Protein AF-A0A137QP49-F1 (afdb_monomer_lite)

Foldseek 3Di:
DDPDPVVVVVVVVVVVVVVCVVVLVVLLLVLVCLQQPLVSVLVVVVVVVVVVLVVVLVVCCVPVPPDPDDSVVVSVVSVVVCVVVNVVVVVVSVVRSVVLVVVLVVDVVSVVSNVVSVVSSVVSVVCVVVVD

Sequence (132 aa):
VFTQPSEWILQVFYSTVKLVHAHIYWAHIIAWSIFFGPIVVLVPFILVHEVFIIIAHNLTYTLHGLLPYPLPDQYEALRLLLLDTRESLFSFVDRTSNVFNKWTAEHMPLMVLRLAGGALGTILLYAIWIGW

Radius of gyration: 22.61 Å; chains: 1; bounding box: 58×30×58 Å

pLDDT: mean 87.82, std 8.83, range [54.56, 96.81]

Structure (mmCIF, N/CA/C/O backbone):
data_AF-A0A137QP49-F1
#
_entry.id   AF-A0A137QP49-F1
#
loop_
_atom_site.group_PDB
_atom_site.id
_atom_site.type_symbol
_atom_site.label_atom_id
_atom_site.label_alt_id
_atom_site.label_comp_id
_atom_site.label_asym_id
_atom_site.label_entity_id
_atom_site.label_seq_id
_atom_site.pdbx_PDB_ins_code
_atom_site.Cartn_x
_atom_site.Cartn_y
_atom_site.Cartn_z
_atom_site.occupancy
_atom_site.B_iso_or_equiv
_atom_site.auth_seq_id
_atom_site.auth_comp_id
_atom_site.auth_asym_id
_atom_site.auth_atom_id
_atom_site.pdbx_PDB_model_num
ATOM 1 N N . VAL A 1 1 ? 33.077 13.985 -13.583 1.00 55.41 1 VAL A N 1
ATOM 2 C CA . VAL A 1 1 ? 32.712 14.198 -15.002 1.00 55.41 1 VAL A CA 1
ATOM 3 C C . VAL A 1 1 ? 32.914 12.864 -15.687 1.00 55.41 1 VAL A C 1
ATOM 5 O O . VAL A 1 1 ? 34.035 12.378 -15.657 1.00 55.41 1 VAL A O 1
ATOM 8 N N . PHE A 1 2 ? 31.840 12.216 -16.141 1.00 54.56 2 PHE A N 1
ATOM 9 C CA . PHE A 1 2 ? 31.936 10.902 -16.783 1.00 54.56 2 PHE A CA 1
ATOM 10 C C . PHE A 1 2 ? 32.622 11.031 -18.136 1.00 54.56 2 PHE A C 1
ATOM 12 O O . PHE A 1 2 ? 32.321 11.954 -18.893 1.00 54.56 2 PHE A O 1
ATOM 19 N N . THR A 1 3 ? 33.547 10.121 -18.419 1.00 66.38 3 THR A N 1
ATOM 20 C CA . THR A 1 3 ? 34.309 10.092 -19.670 1.00 66.38 3 THR A CA 1
ATOM 21 C C . THR A 1 3 ? 33.548 9.383 -20.784 1.00 66.38 3 THR A C 1
ATOM 23 O O . THR A 1 3 ? 33.785 9.671 -21.955 1.00 66.38 3 THR A O 1
ATOM 26 N N . GLN A 1 4 ? 32.584 8.520 -20.438 1.00 73.25 4 GLN A N 1
ATOM 27 C CA . GLN A 1 4 ? 31.674 7.892 -21.394 1.00 73.25 4 GLN A CA 1
ATOM 28 C C . GLN A 1 4 ? 30.206 7.988 -20.941 1.00 73.25 4 GLN A C 1
ATOM 30 O O . GLN A 1 4 ? 29.897 7.766 -19.768 1.00 73.25 4 GLN A O 1
ATOM 35 N N . PRO A 1 5 ? 29.258 8.247 -21.862 1.00 66.00 5 PRO A N 1
ATOM 36 C CA . PRO A 1 5 ? 27.831 8.308 -21.550 1.00 66.00 5 PRO A CA 1
ATOM 37 C C . PRO A 1 5 ? 27.215 6.945 -21.179 1.00 66.00 5 PRO A C 1
ATOM 39 O O . PRO A 1 5 ? 26.032 6.879 -20.888 1.00 66.00 5 PRO A O 1
ATOM 42 N N . SER A 1 6 ? 27.964 5.845 -21.178 1.00 77.81 6 SER A N 1
ATOM 43 C CA . SER A 1 6 ? 27.512 4.540 -20.671 1.00 77.81 6 SER A CA 1
ATOM 44 C C . SER A 1 6 ? 27.820 4.343 -19.180 1.00 77.81 6 SER A C 1
ATOM 46 O O . SER A 1 6 ? 27.092 3.629 -18.489 1.00 77.81 6 SER A O 1
ATOM 48 N N . GLU A 1 7 ? 28.860 5.003 -18.657 1.00 83.38 7 GLU A N 1
ATOM 49 C CA . GLU A 1 7 ? 29.325 4.849 -17.270 1.00 83.38 7 GLU A CA 1
ATOM 50 C C . GLU A 1 7 ? 28.296 5.362 -16.260 1.00 83.38 7 GLU A C 1
ATOM 52 O O . GLU A 1 7 ? 28.096 4.751 -15.209 1.00 83.38 7 GLU A O 1
ATOM 57 N N . TRP A 1 8 ? 27.585 6.444 -16.593 1.00 85.88 8 TRP A N 1
ATOM 58 C CA . TRP A 1 8 ? 26.558 6.985 -15.702 1.00 85.88 8 TRP A CA 1
ATOM 59 C C . TRP A 1 8 ? 25.369 6.028 -15.552 1.00 85.88 8 TRP A C 1
ATOM 61 O O . TRP A 1 8 ? 24.832 5.917 -14.454 1.00 85.88 8 TRP A O 1
ATOM 71 N N . ILE A 1 9 ? 24.984 5.297 -16.609 1.00 87.12 9 ILE A N 1
ATOM 72 C CA . ILE A 1 9 ? 23.866 4.336 -16.569 1.00 87.12 9 ILE A CA 1
ATOM 73 C C . ILE A 1 9 ? 24.206 3.191 -15.617 1.00 87.12 9 ILE A C 1
ATOM 75 O O . ILE A 1 9 ? 23.401 2.834 -14.758 1.00 87.12 9 ILE A O 1
ATOM 79 N N . LEU A 1 10 ? 25.418 2.646 -15.741 1.00 87.62 10 LEU A N 1
ATOM 80 C CA . LEU A 1 10 ? 25.903 1.580 -14.866 1.00 87.62 10 LEU A CA 1
ATOM 81 C C . LEU A 1 10 ? 26.007 2.049 -13.414 1.00 87.62 10 LEU A C 1
ATOM 83 O O . LEU A 1 10 ? 25.604 1.323 -12.505 1.00 87.62 10 LEU A O 1
ATOM 87 N N . GLN A 1 11 ? 26.495 3.271 -13.188 1.00 89.81 11 GLN A N 1
ATOM 88 C CA . GLN A 1 11 ? 26.573 3.829 -11.844 1.00 89.81 11 GLN A CA 1
ATOM 89 C C . GLN A 1 11 ? 25.186 4.040 -11.232 1.00 89.81 11 GLN A C 1
ATOM 91 O O . GLN A 1 11 ? 24.975 3.661 -10.082 1.00 89.81 11 GLN A O 1
ATOM 96 N N . VAL A 1 12 ? 24.232 4.592 -11.989 1.00 88.69 12 VAL A N 1
ATOM 97 C CA . VAL A 1 12 ? 22.844 4.748 -11.532 1.00 88.69 12 VAL A CA 1
ATOM 98 C C . VAL A 1 12 ? 22.251 3.388 -11.191 1.00 88.69 12 VAL A C 1
ATOM 100 O O . VAL A 1 12 ? 21.733 3.225 -10.091 1.00 88.69 12 VAL A O 1
ATOM 103 N N . PHE A 1 13 ? 22.397 2.394 -12.069 1.00 89.38 13 PHE A N 1
ATOM 104 C CA . PHE A 1 13 ? 21.909 1.040 -11.818 1.00 89.38 13 PHE A CA 1
ATOM 105 C C . PHE A 1 13 ? 22.486 0.452 -10.523 1.00 89.38 13 PHE A C 1
ATOM 107 O O . PHE A 1 13 ? 21.733 -0.011 -9.667 1.00 89.38 13 PHE A O 1
ATOM 114 N N . TYR A 1 14 ? 23.805 0.531 -10.333 1.00 91.38 14 TYR A N 1
ATOM 115 C CA . TYR A 1 14 ? 24.462 0.016 -9.131 1.00 91.38 14 TYR A CA 1
ATOM 116 C C . TYR A 1 14 ? 23.998 0.740 -7.860 1.00 91.38 14 TYR A C 1
ATOM 118 O O . TYR A 1 14 ? 23.693 0.105 -6.848 1.00 91.38 14 TYR A O 1
ATOM 126 N N . SER A 1 15 ? 23.891 2.069 -7.912 1.00 90.62 15 SER A N 1
ATOM 127 C CA . SER A 1 15 ? 23.366 2.876 -6.809 1.00 90.62 15 SER A CA 1
ATOM 128 C C . SER A 1 15 ? 21.915 2.527 -6.481 1.00 90.62 15 SER A C 1
ATOM 130 O O . SER A 1 15 ? 21.576 2.409 -5.305 1.00 90.62 15 SER A O 1
ATOM 132 N N . THR A 1 16 ? 21.070 2.313 -7.492 1.00 88.62 16 THR A N 1
ATOM 133 C CA . THR A 1 16 ? 19.675 1.903 -7.308 1.00 88.62 16 THR A CA 1
ATOM 134 C C . THR A 1 16 ? 19.586 0.522 -6.673 1.00 88.62 16 THR A C 1
ATOM 136 O O . THR A 1 16 ? 18.865 0.370 -5.692 1.00 88.62 16 THR A O 1
ATOM 139 N N . VAL A 1 17 ? 20.342 -0.467 -7.158 1.00 89.75 17 VAL A N 1
ATOM 140 C CA . VAL A 1 17 ? 20.354 -1.816 -6.566 1.00 89.75 17 VAL A CA 1
ATOM 141 C C . VAL A 1 17 ? 20.805 -1.763 -5.109 1.00 89.75 17 VAL A C 1
ATOM 143 O O . VAL A 1 17 ? 20.156 -2.353 -4.252 1.00 89.75 17 VAL A O 1
ATOM 146 N N . LYS A 1 18 ? 21.859 -1.001 -4.797 1.00 91.94 18 LYS A N 1
ATOM 147 C CA . LYS A 1 18 ? 22.336 -0.832 -3.419 1.00 91.94 18 LYS A CA 1
ATOM 148 C C . LYS A 1 18 ? 21.286 -0.180 -2.513 1.00 91.94 18 LYS A C 1
ATOM 150 O O . LYS A 1 18 ? 21.142 -0.582 -1.362 1.00 91.94 18 LYS A O 1
ATOM 155 N N . LEU A 1 19 ? 20.553 0.811 -3.021 1.00 91.62 19 LEU A N 1
ATOM 156 C CA . LEU A 1 19 ? 19.472 1.465 -2.281 1.00 91.62 19 LEU A CA 1
ATOM 157 C C . LEU A 1 19 ? 18.300 0.507 -2.033 1.00 91.62 19 LEU A C 1
ATOM 159 O O . LEU A 1 19 ? 17.791 0.439 -0.918 1.00 91.62 19 LEU A O 1
ATOM 163 N N . VAL A 1 20 ? 17.895 -0.243 -3.062 1.00 92.31 20 VAL A N 1
ATOM 164 C CA . VAL A 1 20 ? 16.838 -1.259 -2.962 1.00 92.31 20 VAL A CA 1
ATOM 165 C C . VAL A 1 20 ? 17.234 -2.336 -1.962 1.00 92.31 20 VAL A C 1
ATOM 167 O O . VAL A 1 20 ? 16.416 -2.707 -1.134 1.00 92.31 20 VAL A O 1
ATOM 170 N N . HIS A 1 21 ? 18.486 -2.786 -1.985 1.00 90.81 21 HIS A N 1
ATOM 171 C CA . HIS A 1 21 ? 19.007 -3.771 -1.040 1.00 90.81 21 HIS A CA 1
ATOM 172 C C . HIS A 1 21 ? 18.958 -3.261 0.407 1.00 90.81 21 HIS A C 1
ATOM 174 O O . HIS A 1 21 ? 18.393 -3.913 1.279 1.00 90.81 21 HIS A O 1
ATOM 180 N N . ALA A 1 22 ? 19.432 -2.035 0.651 1.00 93.69 22 ALA A N 1
ATOM 181 C CA . ALA A 1 22 ? 19.385 -1.418 1.979 1.00 93.69 22 ALA A CA 1
ATOM 182 C C . ALA A 1 22 ? 17.952 -1.205 2.510 1.00 93.69 22 ALA A C 1
ATOM 184 O O . ALA A 1 22 ? 17.733 -1.139 3.722 1.00 93.69 22 ALA A O 1
ATOM 185 N N . HIS A 1 23 ? 16.972 -1.070 1.614 1.00 93.38 23 HIS A N 1
ATOM 186 C CA . HIS A 1 23 ? 15.594 -0.701 1.933 1.00 93.38 23 HIS A CA 1
ATOM 187 C C . HIS A 1 23 ? 14.574 -1.604 1.229 1.00 93.38 23 HIS A C 1
ATOM 189 O O . HIS A 1 23 ? 13.569 -1.127 0.694 1.00 93.38 23 HIS A O 1
ATOM 195 N N . ILE A 1 24 ? 14.813 -2.919 1.261 1.00 93.38 24 ILE A N 1
ATOM 196 C CA . ILE A 1 24 ? 14.061 -3.898 0.464 1.00 93.38 24 ILE A CA 1
ATOM 197 C C . ILE A 1 24 ? 12.553 -3.865 0.738 1.00 93.38 24 ILE A C 1
ATOM 199 O O . ILE A 1 24 ? 11.751 -3.892 -0.194 1.00 93.38 24 ILE A O 1
ATOM 203 N N . TYR A 1 25 ? 12.158 -3.689 2.001 1.00 93.19 25 TYR A N 1
ATOM 204 C CA . TYR A 1 25 ? 10.753 -3.590 2.403 1.00 93.19 25 TYR A CA 1
ATOM 205 C C . TYR A 1 25 ? 10.068 -2.339 1.845 1.00 93.19 25 TYR A C 1
ATOM 207 O O . TYR A 1 25 ? 8.938 -2.416 1.369 1.00 93.19 25 TYR A O 1
ATOM 215 N N . TRP A 1 26 ? 10.754 -1.192 1.844 1.00 93.81 26 TRP A N 1
ATOM 216 C CA . TRP A 1 26 ? 10.216 0.046 1.277 1.00 93.81 26 TRP A CA 1
ATOM 217 C C . TRP A 1 26 ? 10.046 -0.072 -0.233 1.00 93.81 26 TRP A C 1
ATOM 219 O O . TRP A 1 26 ? 8.985 0.257 -0.761 1.00 93.81 26 TRP A O 1
ATOM 229 N N . ALA A 1 27 ? 11.061 -0.602 -0.920 1.00 93.88 27 ALA A N 1
ATOM 230 C CA . ALA A 1 27 ? 10.995 -0.855 -2.355 1.00 93.88 27 ALA A CA 1
ATOM 231 C C . ALA A 1 27 ? 9.846 -1.816 -2.704 1.00 93.88 27 ALA A C 1
ATOM 233 O O . ALA A 1 27 ? 9.107 -1.579 -3.659 1.00 93.88 27 ALA A O 1
ATOM 234 N N . HIS A 1 28 ? 9.651 -2.857 -1.892 1.00 93.56 28 HIS A N 1
ATOM 235 C CA . HIS A 1 28 ? 8.571 -3.824 -2.048 1.00 93.56 28 HIS A CA 1
ATOM 236 C C . HIS A 1 28 ? 7.184 -3.185 -1.875 1.00 93.56 28 HIS A C 1
ATOM 238 O O . HIS A 1 28 ? 6.314 -3.367 -2.728 1.00 93.56 28 HIS A O 1
ATOM 244 N N . ILE A 1 29 ? 6.988 -2.382 -0.823 1.00 93.00 29 ILE A N 1
ATOM 245 C CA . ILE A 1 29 ? 5.732 -1.656 -0.577 1.00 93.00 29 ILE A CA 1
ATOM 246 C C . ILE A 1 29 ? 5.426 -0.697 -1.731 1.00 93.00 29 ILE A C 1
ATOM 248 O O . ILE A 1 29 ? 4.295 -0.660 -2.214 1.00 93.00 29 ILE A O 1
ATOM 252 N N . ILE A 1 30 ? 6.420 0.058 -2.207 1.00 93.69 30 ILE A N 1
ATOM 253 C CA . ILE A 1 30 ? 6.252 0.988 -3.332 1.00 93.69 30 ILE A CA 1
ATOM 254 C C . ILE A 1 30 ? 5.860 0.229 -4.605 1.00 93.69 30 ILE A C 1
ATOM 256 O O . ILE A 1 30 ? 4.903 0.619 -5.273 1.00 93.69 30 ILE A O 1
ATOM 260 N N . ALA A 1 31 ? 6.546 -0.872 -4.924 1.00 94.56 31 ALA A N 1
ATOM 261 C CA . ALA A 1 31 ? 6.261 -1.678 -6.109 1.00 94.56 31 ALA A CA 1
ATOM 262 C C . ALA A 1 31 ? 4.819 -2.220 -6.107 1.00 94.56 31 ALA A C 1
ATOM 264 O O . ALA A 1 31 ? 4.092 -2.080 -7.094 1.00 94.56 31 ALA A O 1
ATOM 265 N N . TRP A 1 32 ? 4.364 -2.749 -4.969 1.00 94.31 32 TRP A N 1
ATOM 266 C CA . TRP A 1 32 ? 2.980 -3.196 -4.812 1.00 94.31 32 TRP A CA 1
ATOM 267 C C . TRP A 1 32 ? 1.969 -2.055 -4.794 1.00 94.31 32 TRP A C 1
ATOM 269 O O . TRP A 1 32 ? 0.867 -2.227 -5.307 1.00 94.31 32 TRP A O 1
ATOM 279 N N . SER A 1 33 ? 2.338 -0.882 -4.279 1.00 93.25 33 SER A N 1
ATOM 280 C CA . SER A 1 33 ? 1.477 0.307 -4.317 1.00 93.25 33 SER A CA 1
ATOM 281 C C . SER A 1 33 ? 1.268 0.804 -5.747 1.00 93.25 33 SER A C 1
ATOM 283 O O . SER A 1 33 ? 0.173 1.236 -6.087 1.00 93.25 33 SER A O 1
ATOM 285 N N . ILE A 1 34 ? 2.281 0.687 -6.612 1.00 93.81 34 ILE A N 1
ATOM 286 C CA . ILE A 1 34 ? 2.158 0.977 -8.048 1.00 93.81 34 ILE A CA 1
ATOM 287 C C . ILE A 1 34 ? 1.255 -0.056 -8.738 1.00 93.81 34 ILE A C 1
ATOM 289 O O . ILE A 1 34 ? 0.465 0.306 -9.606 1.00 93.81 34 ILE A O 1
ATOM 293 N N . PHE A 1 35 ? 1.345 -1.335 -8.362 1.00 94.69 35 PHE A N 1
ATOM 294 C CA . PHE A 1 35 ? 0.548 -2.398 -8.980 1.00 94.69 35 PHE A CA 1
ATOM 295 C C . PHE A 1 35 ? -0.926 -2.393 -8.546 1.00 94.69 35 PHE A C 1
ATOM 297 O O . PHE A 1 35 ? -1.831 -2.398 -9.386 1.00 94.69 35 PHE A O 1
ATOM 304 N N . PHE A 1 36 ? -1.180 -2.405 -7.238 1.00 91.31 36 PHE A N 1
ATOM 305 C CA . PHE A 1 36 ? -2.529 -2.443 -6.679 1.00 91.31 36 PHE A CA 1
ATOM 306 C C . PHE A 1 36 ? -3.190 -1.063 -6.674 1.00 91.31 36 PHE A C 1
ATOM 308 O O . PHE A 1 36 ? -4.409 -0.971 -6.805 1.00 91.31 36 PHE A O 1
ATOM 315 N N . GLY A 1 37 ? -2.405 0.010 -6.583 1.00 91.62 37 GLY A N 1
ATOM 316 C CA . GLY A 1 37 ? -2.927 1.363 -6.467 1.00 91.62 37 GLY A CA 1
ATOM 317 C C . GLY A 1 37 ? -3.495 1.638 -5.066 1.00 91.62 37 GLY A C 1
ATOM 318 O O . GLY A 1 37 ? -3.050 1.042 -4.083 1.00 91.62 37 GLY A O 1
ATOM 319 N N . PRO A 1 38 ? -4.500 2.524 -4.951 1.00 89.38 38 PRO A N 1
ATOM 320 C CA . PRO A 1 38 ? -5.054 2.967 -3.666 1.00 89.38 38 PRO A CA 1
ATOM 321 C C . PRO A 1 38 ? -5.626 1.844 -2.792 1.00 89.38 38 PRO A C 1
ATOM 323 O O . PRO A 1 38 ? -5.649 1.966 -1.568 1.00 89.38 38 PRO A O 1
ATOM 326 N N . ILE A 1 39 ? -6.056 0.733 -3.400 1.00 90.00 39 ILE A N 1
ATOM 327 C CA . ILE A 1 39 ? -6.660 -0.396 -2.683 1.00 90.00 39 ILE A CA 1
ATOM 328 C C . ILE A 1 39 ? -5.697 -1.058 -1.687 1.00 90.00 39 ILE A C 1
ATOM 330 O O . ILE A 1 39 ? -6.148 -1.644 -0.706 1.00 90.00 39 ILE A O 1
ATOM 334 N N . VAL A 1 40 ? -4.378 -0.914 -1.881 1.00 88.94 40 VAL A N 1
ATOM 335 C CA . VAL A 1 40 ? -3.364 -1.468 -0.968 1.00 88.94 40 VAL A CA 1
ATOM 336 C C . VAL A 1 40 ? -3.4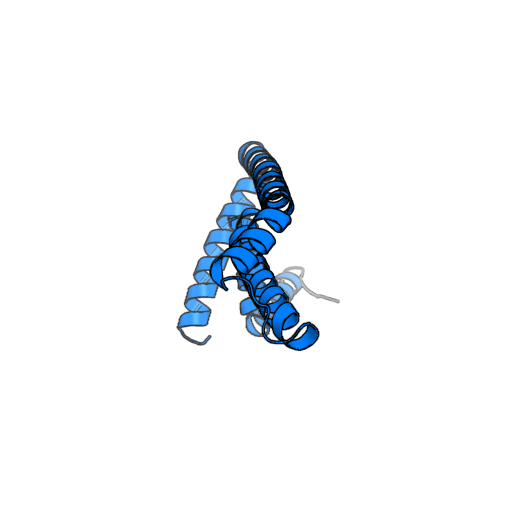84 -0.898 0.452 1.00 88.94 40 VAL A C 1
ATOM 338 O O . VAL A 1 40 ? -3.117 -1.560 1.417 1.00 88.94 40 VAL A O 1
ATOM 341 N N . VAL A 1 41 ? -4.036 0.313 0.594 1.00 88.06 41 VAL A N 1
ATOM 342 C CA . VAL A 1 41 ? -4.202 0.999 1.885 1.00 88.06 41 VAL A CA 1
ATOM 343 C C . VAL A 1 41 ? -5.427 0.487 2.647 1.00 88.06 41 VAL A C 1
ATOM 345 O O . VAL A 1 41 ? -5.508 0.643 3.861 1.00 88.06 41 VAL A O 1
ATOM 348 N N . LEU A 1 42 ? -6.368 -0.172 1.969 1.00 87.81 42 LEU A N 1
ATOM 349 C CA . LEU A 1 42 ? -7.643 -0.563 2.562 1.00 87.81 42 LEU A CA 1
ATOM 350 C C . LEU A 1 42 ? -7.463 -1.538 3.731 1.00 87.81 42 LEU A C 1
ATOM 352 O O . LEU A 1 42 ? -7.984 -1.315 4.819 1.00 87.81 42 LEU A O 1
ATOM 356 N N . VAL A 1 43 ? -6.682 -2.597 3.518 1.00 86.69 43 VAL A N 1
ATOM 357 C CA . VAL A 1 43 ? -6.423 -3.632 4.527 1.00 86.69 43 VAL A CA 1
ATOM 358 C C . VAL A 1 43 ? -5.742 -3.070 5.782 1.00 86.69 43 VAL A C 1
ATOM 360 O O . VAL A 1 43 ? -6.294 -3.254 6.869 1.00 86.69 43 VAL A O 1
ATOM 363 N N . PRO A 1 44 ? -4.591 -2.368 5.694 1.00 87.69 44 PRO A N 1
ATOM 364 C CA . PRO A 1 44 ? -3.962 -1.810 6.888 1.00 87.69 44 PRO A CA 1
ATOM 365 C C . PRO A 1 44 ? -4.860 -0.777 7.570 1.00 87.69 44 PRO A C 1
ATOM 367 O O . PRO A 1 44 ? -4.876 -0.707 8.796 1.00 87.69 44 PRO A O 1
ATOM 370 N N . PHE A 1 45 ? -5.655 -0.021 6.811 1.00 87.69 45 PHE A N 1
ATOM 371 C CA . PHE A 1 45 ? -6.573 0.947 7.392 1.00 87.69 45 PHE A CA 1
ATOM 372 C C . PHE A 1 45 ? -7.694 0.279 8.202 1.00 87.69 45 PHE A C 1
ATOM 374 O O . PHE A 1 45 ? -7.969 0.709 9.320 1.00 87.69 45 PHE A O 1
ATOM 381 N N . ILE A 1 46 ? -8.307 -0.792 7.684 1.00 88.50 46 ILE A N 1
ATOM 382 C CA . ILE A 1 46 ? -9.324 -1.566 8.418 1.00 88.50 46 ILE A CA 1
ATOM 383 C C . ILE A 1 46 ? -8.741 -2.094 9.733 1.00 88.50 46 ILE A C 1
ATOM 385 O O . ILE A 1 46 ? -9.382 -1.984 10.775 1.00 88.50 46 ILE A O 1
ATOM 389 N N . LEU A 1 47 ? -7.509 -2.610 9.708 1.00 90.06 47 LEU A N 1
ATOM 390 C CA . LEU A 1 47 ? -6.839 -3.091 10.917 1.00 90.06 47 LEU A CA 1
ATOM 391 C C . LEU A 1 47 ? -6.602 -1.967 11.931 1.00 90.06 47 LEU A C 1
ATOM 393 O O . LEU A 1 47 ? -6.907 -2.137 13.107 1.00 90.06 47 LEU A O 1
ATOM 397 N N . VAL A 1 48 ? -6.097 -0.811 11.491 1.00 89.81 48 VAL A N 1
ATOM 398 C CA . VAL A 1 48 ? -5.892 0.354 12.369 1.00 89.81 48 VAL A CA 1
ATOM 399 C C . VAL A 1 48 ? -7.216 0.840 12.957 1.00 89.81 48 VAL A C 1
ATOM 401 O O . VAL A 1 48 ? -7.270 1.183 14.136 1.00 89.81 48 VAL A O 1
ATOM 404 N N . HIS A 1 49 ? -8.287 0.836 12.164 1.00 88.75 49 HIS A N 1
ATOM 405 C CA . HIS A 1 49 ? -9.621 1.211 12.615 1.00 88.75 49 HIS A CA 1
ATOM 406 C C . HIS A 1 49 ? -10.140 0.274 13.713 1.00 88.75 49 HIS A C 1
ATOM 408 O O . HIS A 1 49 ? -10.581 0.747 14.757 1.00 88.75 49 HIS A O 1
ATOM 414 N N . GLU A 1 50 ? -10.022 -1.042 13.530 1.00 89.38 50 GLU A N 1
ATOM 415 C CA . GLU A 1 50 ? -10.420 -2.020 14.550 1.00 89.38 50 GLU A CA 1
ATOM 416 C C . GLU A 1 50 ? -9.567 -1.904 15.822 1.00 89.38 50 GLU A C 1
ATOM 418 O O . GLU A 1 50 ? -10.093 -1.894 16.935 1.00 89.38 50 GLU A O 1
ATOM 423 N N . VAL A 1 51 ? -8.250 -1.722 15.681 1.00 92.12 51 VAL A N 1
ATOM 424 C CA . VAL A 1 51 ? -7.355 -1.473 16.822 1.00 92.12 51 VAL A CA 1
ATOM 425 C C . VAL A 1 51 ? -7.762 -0.203 17.571 1.00 92.12 51 VAL A C 1
ATOM 427 O O . VAL A 1 51 ? -7.781 -0.196 18.800 1.00 92.12 51 VAL A O 1
ATOM 430 N N . PHE A 1 52 ? -8.133 0.858 16.857 1.00 91.25 52 PHE A N 1
ATOM 431 C CA . PHE A 1 52 ? -8.608 2.096 17.465 1.00 91.25 52 PHE A CA 1
ATOM 432 C C . PHE A 1 52 ? -9.902 1.890 18.262 1.00 91.25 52 PHE A C 1
ATOM 434 O O . PHE A 1 52 ? -9.979 2.354 19.399 1.00 91.25 52 PHE A O 1
ATOM 441 N N . ILE A 1 53 ? -10.880 1.153 17.719 1.00 89.31 53 ILE A N 1
ATOM 442 C CA . ILE A 1 53 ? -12.123 0.800 18.429 1.00 89.31 53 ILE A CA 1
ATOM 443 C C . ILE A 1 53 ? -11.790 0.049 19.723 1.00 89.31 53 ILE A C 1
ATOM 445 O O . ILE A 1 53 ? -12.301 0.393 20.787 1.00 89.31 53 ILE A O 1
ATOM 449 N N . ILE A 1 54 ? -10.890 -0.936 19.656 1.00 90.69 54 ILE A N 1
ATOM 450 C CA . ILE A 1 54 ? -10.459 -1.712 20.825 1.00 90.69 54 ILE A CA 1
ATOM 451 C C . ILE A 1 54 ? -9.787 -0.809 21.865 1.00 90.69 54 ILE A C 1
ATOM 453 O O . ILE A 1 54 ? -10.082 -0.918 23.055 1.00 90.69 54 ILE A O 1
ATOM 457 N N . ILE A 1 55 ? -8.894 0.093 21.452 1.00 90.44 55 ILE A N 1
ATOM 458 C CA . ILE A 1 55 ? -8.220 1.028 22.365 1.00 90.44 55 ILE A CA 1
ATOM 459 C C . ILE A 1 55 ? -9.235 1.958 23.027 1.00 90.44 55 ILE A C 1
ATOM 461 O O . ILE A 1 55 ? -9.208 2.114 24.245 1.00 90.44 55 ILE A O 1
ATOM 465 N N . ALA A 1 56 ? -10.138 2.552 22.250 1.00 88.31 56 ALA A N 1
ATOM 466 C CA . ALA A 1 56 ? -11.160 3.456 22.757 1.00 88.31 56 ALA A CA 1
ATOM 467 C C . ALA A 1 56 ? -12.101 2.743 23.740 1.00 88.31 56 ALA A C 1
ATOM 469 O O . ALA A 1 56 ? -12.370 3.276 24.813 1.00 88.31 56 ALA A O 1
ATOM 470 N N . HIS A 1 57 ? -12.502 1.508 23.436 1.00 86.69 57 HIS A N 1
ATOM 471 C CA . HIS A 1 57 ? -13.282 0.668 24.342 1.00 86.69 57 HIS A CA 1
ATOM 472 C C . HIS A 1 57 ? -12.540 0.387 25.660 1.00 86.69 57 HIS A C 1
ATOM 474 O O . HIS A 1 57 ? -13.097 0.574 26.740 1.00 86.69 57 HIS A O 1
ATOM 480 N N . ASN A 1 58 ? -11.256 0.019 25.597 1.00 86.94 58 ASN A N 1
ATOM 481 C CA . ASN A 1 58 ? -10.434 -0.177 26.796 1.00 86.94 58 ASN A CA 1
ATOM 482 C C . ASN A 1 58 ? -10.262 1.117 27.608 1.00 86.94 58 ASN A C 1
ATOM 484 O O . ASN A 1 58 ? -10.294 1.086 28.838 1.00 86.94 58 ASN A O 1
ATOM 488 N N . LEU A 1 59 ? -10.119 2.258 26.932 1.00 86.81 59 LEU A N 1
ATOM 489 C CA . LEU A 1 59 ? -10.006 3.567 27.570 1.00 86.81 59 LEU A CA 1
ATOM 490 C C . LEU A 1 59 ? -11.298 3.956 28.304 1.00 86.81 59 LEU A C 1
ATOM 492 O O . LEU A 1 59 ? -11.253 4.563 29.372 1.00 86.81 59 LEU A O 1
ATOM 496 N N . THR A 1 60 ? -12.461 3.577 27.772 1.00 83.25 60 THR A N 1
ATOM 497 C CA . THR A 1 60 ? -13.742 3.783 28.454 1.00 83.25 60 THR A CA 1
ATOM 498 C C . THR A 1 60 ? -13.752 3.107 29.830 1.00 83.25 60 THR A C 1
ATOM 500 O O . THR A 1 60 ? -14.165 3.745 30.800 1.00 83.25 60 THR A O 1
ATOM 503 N N . TYR A 1 61 ? -13.217 1.885 29.954 1.00 78.62 61 TYR A N 1
ATOM 504 C CA . TYR A 1 61 ? -13.109 1.192 31.246 1.00 78.62 61 TYR A CA 1
ATOM 505 C C . TYR A 1 61 ? -12.113 1.837 32.200 1.00 78.62 61 TYR A C 1
ATOM 507 O O . TYR A 1 61 ? -12.401 1.959 33.391 1.00 78.62 61 TYR A O 1
ATOM 515 N N . THR A 1 62 ? -10.944 2.252 31.706 1.00 82.19 62 THR A N 1
ATOM 516 C CA . THR A 1 62 ? -9.932 2.865 32.576 1.00 82.19 62 THR A CA 1
ATOM 517 C C . THR A 1 62 ? -10.391 4.214 33.124 1.00 82.19 62 THR A C 1
ATOM 519 O O . THR A 1 62 ? -10.027 4.557 34.246 1.00 82.19 62 THR A O 1
ATOM 522 N N . LEU A 1 63 ? -11.212 4.959 32.373 1.00 81.06 63 LEU A N 1
ATOM 523 C CA . LEU A 1 63 ? -11.695 6.284 32.770 1.00 81.06 63 LEU A CA 1
ATOM 524 C C . LEU A 1 63 ? -12.998 6.267 33.586 1.00 81.06 63 LEU A C 1
ATOM 526 O O . LEU A 1 63 ? -13.155 7.113 34.461 1.00 81.06 63 LEU A O 1
ATOM 530 N N . HIS A 1 64 ? -13.931 5.344 33.320 1.00 72.06 64 HIS A N 1
ATOM 531 C CA . HIS A 1 64 ? -15.255 5.328 33.972 1.00 72.06 64 HIS A CA 1
ATOM 532 C C . HIS A 1 64 ? -15.421 4.225 35.032 1.00 72.06 64 HIS A C 1
ATOM 534 O O . HIS A 1 64 ? -16.445 4.188 35.715 1.00 72.06 64 HIS A O 1
ATOM 540 N N . GLY A 1 65 ? -14.433 3.339 35.200 1.00 68.44 65 GLY A N 1
ATOM 541 C CA . GLY A 1 65 ? -14.576 2.139 36.026 1.00 68.44 65 GLY A CA 1
ATOM 542 C C . GLY A 1 65 ? -15.507 1.100 35.385 1.00 68.44 65 GLY A C 1
ATOM 543 O O . GLY A 1 65 ? -15.865 1.199 34.212 1.00 68.44 65 GLY A O 1
ATOM 544 N N . LEU A 1 66 ? -15.889 0.069 36.149 1.00 61.88 66 LEU A N 1
ATOM 545 C CA . LEU A 1 66 ? -16.847 -0.961 35.719 1.00 61.88 66 LEU A CA 1
ATOM 546 C C . LEU A 1 66 ? -18.213 -0.314 35.436 1.00 61.88 66 LEU A C 1
ATOM 548 O O . LEU A 1 66 ? -18.995 -0.056 36.350 1.00 61.88 66 LEU A O 1
ATOM 552 N N . LEU A 1 67 ? -18.484 -0.027 34.163 1.00 63.12 67 LEU A N 1
ATOM 553 C CA . LEU A 1 67 ? -19.773 0.493 33.723 1.00 63.12 67 LEU A CA 1
ATOM 554 C C . LEU A 1 67 ? -20.871 -0.565 33.943 1.00 63.12 67 LEU A C 1
ATOM 556 O O . LEU A 1 67 ? -20.641 -1.743 33.677 1.00 63.12 67 LEU A O 1
ATOM 560 N N . PRO A 1 68 ? -22.079 -0.165 34.381 1.00 65.62 68 PRO A N 1
ATOM 561 C CA . PRO A 1 68 ? -23.174 -1.088 34.694 1.00 65.62 68 PRO A CA 1
ATOM 562 C C . PRO A 1 68 ? -23.863 -1.694 33.457 1.00 65.62 68 PRO A C 1
ATOM 564 O O . PRO A 1 68 ? -24.799 -2.475 33.606 1.00 65.62 68 PRO A O 1
ATOM 567 N N . TYR A 1 69 ? -23.440 -1.324 32.245 1.00 65.56 69 TYR A N 1
ATOM 568 C CA . TYR A 1 69 ? -24.021 -1.817 30.996 1.00 65.56 69 TYR A CA 1
ATOM 569 C C . TYR A 1 69 ? -23.332 -3.099 30.510 1.00 65.56 69 TYR A C 1
ATOM 571 O O . TYR A 1 69 ? -22.146 -3.300 30.785 1.00 65.56 69 TYR A O 1
ATOM 579 N N . PRO A 1 70 ? -24.036 -3.952 29.743 1.00 69.56 70 PRO A N 1
ATOM 580 C CA . PRO A 1 70 ? -23.433 -5.130 29.136 1.00 69.56 70 PRO A CA 1
ATOM 581 C C . PRO A 1 70 ? -22.265 -4.737 28.219 1.00 69.56 70 PRO A C 1
ATOM 583 O O . PRO A 1 70 ? -22.400 -3.868 27.358 1.00 69.56 70 PRO A O 1
ATOM 586 N N . LEU A 1 71 ? -21.123 -5.415 28.381 1.00 66.44 71 LEU A N 1
ATOM 587 C CA . LEU A 1 71 ? -19.910 -5.234 27.569 1.00 66.44 71 LEU A CA 1
ATOM 588 C C . LEU A 1 71 ? -20.163 -5.201 26.040 1.00 66.44 71 LEU A C 1
ATOM 590 O O . LEU A 1 71 ? -19.607 -4.317 25.383 1.00 66.44 71 LEU A O 1
ATOM 594 N N . PRO A 1 72 ? -20.983 -6.100 25.445 1.00 70.44 72 PRO A N 1
ATOM 595 C CA . PRO A 1 72 ? -21.155 -6.117 23.990 1.00 70.44 72 PRO A CA 1
ATOM 596 C C . PRO A 1 72 ? -21.904 -4.891 23.449 1.00 70.44 72 PRO A C 1
ATOM 598 O O . PRO A 1 72 ? -21.603 -4.440 22.345 1.00 70.44 72 PRO A O 1
ATOM 601 N N . ASP A 1 73 ? -22.806 -4.296 24.233 1.00 78.06 73 ASP A N 1
ATOM 602 C CA . ASP A 1 73 ? -23.634 -3.172 23.779 1.00 78.06 73 ASP A CA 1
ATOM 603 C C . ASP A 1 73 ? -22.812 -1.883 23.624 1.00 78.06 73 ASP A C 1
ATOM 605 O O . ASP A 1 73 ? -23.060 -1.074 22.731 1.00 78.06 73 ASP A O 1
ATOM 609 N N . GLN A 1 74 ? -21.789 -1.697 24.464 1.00 77.69 74 GLN A N 1
ATOM 610 C CA . GLN A 1 74 ? -20.917 -0.520 24.405 1.00 77.69 74 GLN A CA 1
ATOM 611 C C . GLN A 1 74 ? -19.920 -0.585 23.250 1.00 77.69 74 GLN A C 1
ATOM 613 O O . GLN A 1 74 ? -19.640 0.433 22.616 1.00 77.69 74 GLN A O 1
ATOM 618 N N . TYR A 1 75 ? -19.386 -1.776 22.976 1.00 81.31 75 TYR A N 1
ATOM 619 C CA . TYR A 1 75 ? -18.505 -1.990 21.833 1.00 81.31 75 TYR A CA 1
ATOM 620 C C . TYR A 1 75 ? -19.260 -1.770 20.516 1.00 81.31 75 TYR A C 1
ATOM 622 O O . TYR A 1 75 ? -18.787 -1.028 19.657 1.00 81.31 75 TYR A O 1
ATOM 630 N N . GLU A 1 76 ? -20.466 -2.332 20.382 1.00 84.19 76 GLU A N 1
ATOM 631 C CA . GLU A 1 76 ? -21.291 -2.124 19.188 1.00 84.19 76 GLU A CA 1
ATOM 632 C C . GLU A 1 76 ? -21.741 -0.666 19.036 1.00 84.19 76 GLU A C 1
ATOM 634 O O . GLU A 1 76 ? -21.699 -0.134 17.931 1.00 84.19 76 GLU A O 1
ATOM 639 N N . ALA A 1 77 ? -22.066 0.042 20.123 1.00 84.94 77 ALA A N 1
ATOM 640 C CA . ALA A 1 77 ? -22.358 1.475 20.052 1.00 84.94 77 ALA A CA 1
ATOM 641 C C . ALA A 1 77 ? -21.162 2.294 19.526 1.00 84.94 77 ALA A C 1
ATOM 643 O O . ALA A 1 77 ? -21.335 3.174 18.679 1.00 84.94 77 ALA A O 1
ATOM 644 N N . LEU A 1 78 ? -19.943 1.990 19.985 1.00 84.56 78 LEU A N 1
ATOM 645 C CA . LEU A 1 78 ? -18.722 2.658 19.525 1.00 84.56 78 LEU A CA 1
ATOM 646 C C . LEU A 1 78 ? -18.425 2.344 18.051 1.00 84.56 78 LEU A C 1
ATOM 648 O O . LEU A 1 78 ? -18.034 3.220 17.279 1.00 84.56 78 LEU A O 1
ATOM 652 N N . ARG A 1 79 ? -18.649 1.093 17.652 1.00 87.12 79 ARG A N 1
ATOM 653 C CA . ARG A 1 79 ? -18.498 0.630 16.274 1.00 87.12 79 ARG A CA 1
ATOM 654 C C . ARG A 1 79 ? -19.507 1.289 15.335 1.00 87.12 79 ARG A C 1
ATOM 656 O O . ARG A 1 79 ? -19.124 1.715 14.250 1.00 87.12 79 ARG A O 1
ATOM 663 N N . LEU A 1 80 ? -20.766 1.417 15.758 1.00 88.50 80 LEU A N 1
ATOM 664 C CA . LEU A 1 80 ? -21.817 2.117 15.017 1.00 88.50 80 LEU A CA 1
ATOM 665 C C . LEU A 1 80 ? -21.503 3.607 14.862 1.00 88.50 80 LEU A C 1
ATOM 667 O O . LEU A 1 80 ? -21.662 4.146 13.773 1.00 88.50 80 LEU A O 1
ATOM 671 N N . LEU A 1 81 ? -20.986 4.259 15.907 1.00 87.19 81 LEU A N 1
ATOM 672 C CA . LEU A 1 81 ? -20.563 5.662 15.842 1.00 87.19 81 LEU A CA 1
ATOM 673 C C . LEU A 1 81 ? -19.455 5.889 14.798 1.00 87.19 81 LEU A C 1
ATOM 675 O O . LEU A 1 81 ? -19.395 6.931 14.149 1.00 87.19 81 LEU A O 1
ATOM 679 N N . LEU A 1 82 ? -18.567 4.911 14.634 1.00 87.62 82 LEU A N 1
ATOM 680 C CA . LEU A 1 82 ? -17.434 4.977 13.711 1.00 87.62 82 LEU A CA 1
ATOM 681 C C . LEU A 1 82 ? -17.739 4.397 12.319 1.00 87.62 82 LEU A C 1
ATOM 683 O O . LEU A 1 82 ? -16.897 4.495 11.418 1.00 87.62 82 LEU A O 1
ATOM 687 N N . LEU A 1 83 ? -18.944 3.855 12.121 1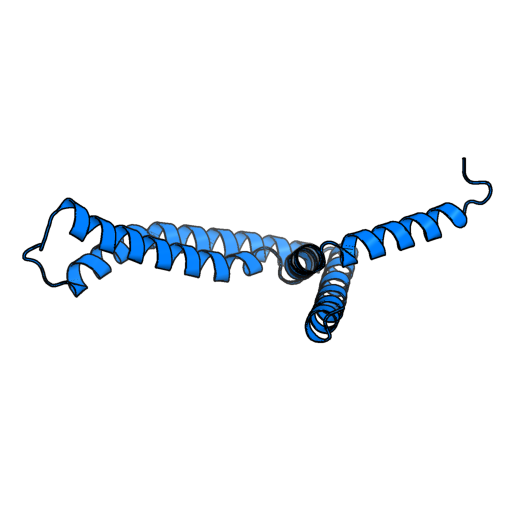.00 88.88 83 LEU A N 1
ATOM 688 C CA . LEU A 1 83 ? -19.397 3.247 10.872 1.00 88.88 83 LEU A CA 1
ATOM 689 C C . LEU A 1 83 ? -19.354 4.245 9.709 1.00 88.88 83 LEU A C 1
ATOM 691 O O . LEU A 1 83 ? -18.767 3.936 8.674 1.00 88.88 83 LEU A O 1
ATOM 695 N N . ASP A 1 84 ? -19.866 5.461 9.910 1.00 88.62 84 ASP A N 1
ATOM 696 C CA . ASP A 1 84 ? -19.875 6.521 8.890 1.00 88.62 84 ASP A CA 1
ATOM 697 C C . ASP A 1 84 ? -18.458 6.887 8.430 1.00 88.62 84 ASP A C 1
ATOM 699 O O . ASP A 1 84 ? -18.193 7.100 7.245 1.00 88.62 84 ASP A O 1
ATOM 703 N N . THR A 1 85 ? -17.510 6.924 9.372 1.00 86.44 85 THR A N 1
ATOM 704 C CA . THR A 1 85 ? -16.104 7.213 9.061 1.00 86.44 85 THR A CA 1
ATOM 705 C C . THR A 1 85 ? -15.527 6.103 8.194 1.00 86.44 85 THR A C 1
ATOM 707 O O . THR A 1 85 ? -14.909 6.369 7.161 1.00 86.44 85 THR A O 1
ATOM 710 N N . ARG A 1 86 ? -15.774 4.849 8.584 1.00 88.19 86 ARG A N 1
ATOM 711 C CA . ARG A 1 86 ? -15.355 3.665 7.838 1.00 88.19 86 ARG A CA 1
ATOM 712 C C . ARG A 1 86 ? -15.929 3.674 6.417 1.00 88.19 86 ARG A C 1
ATOM 714 O O . ARG A 1 86 ? -15.179 3.493 5.462 1.00 88.19 86 ARG A O 1
ATOM 721 N N . GLU A 1 87 ? -17.227 3.913 6.262 1.00 90.56 87 GLU A N 1
ATOM 722 C CA . GLU A 1 87 ? -17.903 3.964 4.959 1.00 90.56 87 GLU A CA 1
ATOM 723 C C . GLU A 1 87 ? -17.377 5.089 4.067 1.00 90.56 87 GLU A C 1
ATOM 725 O O . GLU A 1 87 ? -17.086 4.859 2.892 1.00 90.56 87 GLU A O 1
ATOM 730 N N . SER A 1 88 ? -17.163 6.280 4.630 1.00 90.12 88 SER A N 1
ATOM 731 C CA . SER A 1 88 ? -16.549 7.404 3.918 1.00 90.12 88 SER A CA 1
ATOM 732 C C . SER A 1 88 ? -15.181 7.025 3.343 1.00 90.12 88 SER A C 1
ATOM 734 O O . SER A 1 88 ? -14.908 7.249 2.162 1.00 90.12 88 SER A O 1
ATOM 736 N N . LEU A 1 89 ? -14.343 6.348 4.129 1.00 87.81 89 LEU A N 1
ATOM 737 C CA . LEU A 1 89 ? -13.034 5.873 3.681 1.00 87.81 89 LEU A CA 1
ATOM 738 C C . LEU A 1 89 ? -13.122 4.794 2.602 1.00 87.81 89 LEU A C 1
ATOM 740 O O . LEU A 1 89 ? -12.395 4.878 1.613 1.00 87.81 89 LEU A O 1
ATOM 744 N N . PHE A 1 90 ? -14.023 3.818 2.747 1.00 90.44 90 PHE A N 1
ATOM 745 C CA . PHE A 1 90 ? -14.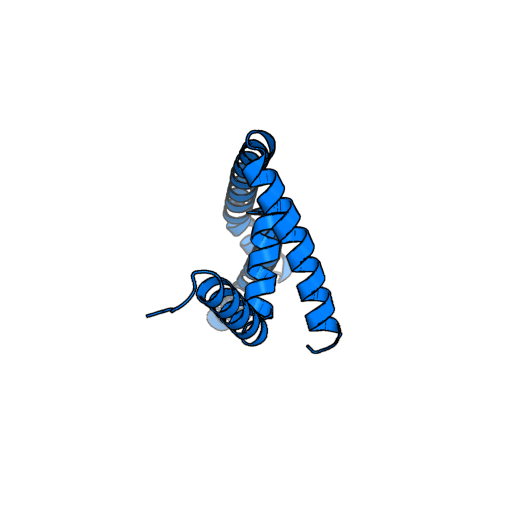282 2.833 1.693 1.00 90.44 90 PHE A CA 1
ATOM 746 C C . PHE A 1 90 ? -14.701 3.522 0.393 1.00 90.44 90 PHE A C 1
ATOM 748 O O . PHE A 1 90 ? -14.144 3.223 -0.661 1.00 90.44 90 PHE A O 1
ATOM 755 N N . SER A 1 91 ? -15.609 4.498 0.469 1.00 92.12 91 SER A N 1
ATOM 756 C CA . SER A 1 91 ? -16.065 5.257 -0.699 1.00 92.12 91 SER A CA 1
ATOM 757 C C . SER A 1 91 ? -14.934 6.066 -1.346 1.00 92.12 91 SER A C 1
ATOM 759 O O . SER A 1 91 ? -14.826 6.132 -2.572 1.00 92.12 91 SER A O 1
ATOM 761 N N . PHE A 1 92 ? -14.038 6.639 -0.536 1.00 91.56 92 PHE A N 1
ATOM 762 C CA . PHE A 1 92 ? -12.873 7.374 -1.011 1.00 91.56 92 PHE A CA 1
ATOM 763 C C . PHE A 1 92 ? -11.878 6.455 -1.726 1.00 91.56 92 PHE A C 1
ATOM 765 O O . PHE A 1 92 ? -11.417 6.778 -2.827 1.00 91.56 92 PHE A O 1
ATOM 772 N N . VAL A 1 93 ? -11.561 5.301 -1.131 1.00 92.31 93 VAL A N 1
ATOM 773 C CA . VAL A 1 93 ? -10.656 4.312 -1.729 1.00 92.31 93 VAL A CA 1
ATOM 774 C C . VAL A 1 93 ? -11.255 3.746 -3.010 1.00 92.31 93 VAL A C 1
ATOM 776 O O . VAL A 1 93 ? -10.533 3.642 -4.000 1.00 92.31 93 VAL A O 1
ATOM 779 N N . ASP A 1 94 ? -12.551 3.442 -3.033 1.00 93.00 94 ASP A N 1
ATOM 780 C CA . ASP A 1 94 ? -13.237 2.937 -4.223 1.00 93.00 94 ASP A CA 1
ATOM 781 C C . ASP A 1 94 ? -13.223 3.972 -5.356 1.00 93.00 94 ASP A C 1
ATOM 783 O O . ASP A 1 94 ? -12.749 3.696 -6.460 1.00 93.00 94 ASP A O 1
ATOM 787 N N . ARG A 1 95 ? -13.600 5.225 -5.068 1.00 94.00 95 ARG A N 1
ATOM 788 C CA . ARG A 1 95 ? -13.530 6.324 -6.043 1.00 94.00 95 ARG A CA 1
ATOM 789 C C . ARG A 1 95 ? -12.119 6.502 -6.602 1.00 94.00 95 ARG A C 1
ATOM 791 O O . ARG A 1 95 ? -11.949 6.627 -7.815 1.00 94.00 95 ARG A O 1
ATOM 798 N N . THR A 1 96 ? -11.108 6.513 -5.737 1.00 93.44 96 THR A N 1
ATOM 799 C CA . THR A 1 96 ? -9.712 6.711 -6.154 1.00 93.44 96 THR A CA 1
ATOM 800 C C . THR A 1 96 ? -9.200 5.509 -6.948 1.00 93.44 96 THR A C 1
ATOM 802 O O . THR A 1 96 ? -8.515 5.684 -7.953 1.00 93.44 96 THR A O 1
ATOM 805 N N . SER A 1 97 ? -9.582 4.291 -6.558 1.00 92.75 97 SER A N 1
ATOM 806 C CA . SER A 1 97 ? -9.243 3.059 -7.277 1.00 92.75 97 SER A CA 1
ATOM 807 C C . SER A 1 97 ? -9.881 3.030 -8.662 1.00 92.75 97 SER A C 1
ATOM 809 O O . SER A 1 97 ? -9.215 2.674 -9.631 1.00 92.75 97 SER A O 1
ATOM 811 N N . ASN A 1 98 ? -11.128 3.484 -8.792 1.00 94.00 98 ASN A N 1
ATOM 812 C CA . ASN A 1 98 ? -11.812 3.596 -10.077 1.00 94.00 98 ASN A CA 1
ATOM 813 C C . ASN A 1 98 ? -11.129 4.610 -11.003 1.00 94.00 98 ASN A C 1
ATOM 815 O O . ASN A 1 98 ? -10.906 4.313 -12.177 1.00 94.00 98 ASN A O 1
ATOM 819 N N . VAL A 1 99 ? -10.717 5.769 -10.480 1.00 94.69 99 VAL A N 1
ATOM 820 C CA . VAL A 1 99 ? -9.939 6.756 -11.252 1.00 94.69 99 VAL A CA 1
ATOM 821 C C . VAL A 1 99 ? -8.588 6.179 -11.678 1.00 94.69 99 VAL A C 1
ATOM 823 O O . VAL A 1 99 ? -8.229 6.268 -12.850 1.00 94.69 99 VAL A O 1
ATOM 826 N N . PHE A 1 100 ? -7.864 5.539 -10.759 1.00 92.94 100 PHE A N 1
ATOM 827 C CA . PHE A 1 100 ? -6.574 4.909 -11.040 1.00 92.94 100 PHE A CA 1
ATOM 828 C C . PHE A 1 100 ? -6.684 3.807 -12.107 1.00 92.94 100 PHE A C 1
ATOM 830 O O . PHE A 1 100 ? -5.904 3.768 -13.061 1.00 92.94 100 PHE A O 1
ATOM 837 N N . ASN A 1 101 ? -7.683 2.932 -11.988 1.00 93.25 101 ASN A N 1
ATOM 838 C CA . ASN A 1 101 ? -7.945 1.868 -12.954 1.00 93.25 101 ASN A CA 1
ATOM 839 C C . ASN A 1 101 ? -8.319 2.436 -14.325 1.00 93.25 101 ASN A C 1
ATOM 841 O O . ASN A 1 101 ? -7.781 1.990 -15.334 1.00 93.25 101 ASN A O 1
ATOM 845 N N . LYS A 1 102 ? -9.174 3.461 -14.366 1.00 95.38 102 LYS A N 1
ATOM 846 C CA . LYS A 1 102 ? -9.535 4.141 -15.611 1.00 95.38 102 LYS A CA 1
ATOM 847 C C . LYS A 1 102 ? -8.304 4.737 -16.297 1.00 95.38 102 LYS A C 1
ATOM 849 O O . LYS A 1 102 ? -8.067 4.466 -17.468 1.00 95.38 102 LYS A O 1
ATOM 854 N N . TRP A 1 103 ? -7.478 5.481 -15.564 1.00 93.81 103 TRP A N 1
ATOM 855 C CA . TRP A 1 103 ? -6.274 6.102 -16.120 1.00 93.81 103 TRP A CA 1
ATOM 856 C C . TRP A 1 103 ? -5.261 5.080 -16.629 1.00 93.81 103 TRP A C 1
ATOM 858 O O . TRP A 1 103 ? -4.699 5.266 -17.708 1.00 93.81 103 TRP A O 1
ATOM 868 N N . THR A 1 104 ? -5.041 4.001 -15.873 1.00 92.12 104 THR A N 1
ATOM 869 C CA . THR A 1 104 ? -4.125 2.925 -16.279 1.00 92.12 104 THR A CA 1
ATOM 870 C C . THR A 1 104 ? -4.641 2.147 -17.487 1.00 92.12 104 THR A C 1
ATOM 872 O O . THR A 1 104 ? -3.825 1.714 -18.292 1.00 92.12 104 THR A O 1
ATOM 875 N N . ALA A 1 105 ? -5.959 2.017 -17.662 1.00 92.62 105 ALA A N 1
ATOM 876 C CA . ALA A 1 105 ? -6.552 1.404 -18.850 1.00 92.62 105 ALA A CA 1
ATOM 877 C C . ALA A 1 105 ? -6.485 2.316 -20.090 1.00 92.62 105 ALA A C 1
ATOM 879 O O . ALA A 1 105 ? -6.247 1.835 -21.194 1.00 92.62 105 ALA A O 1
ATOM 880 N N . GLU A 1 106 ? -6.672 3.627 -19.917 1.00 95.69 106 GLU A N 1
ATOM 881 C CA . GLU A 1 106 ? -6.665 4.600 -21.020 1.00 95.69 106 GLU A CA 1
ATOM 882 C C . GLU A 1 106 ? -5.249 4.918 -21.531 1.00 95.69 106 GLU A C 1
ATOM 884 O O . GLU A 1 106 ? -5.070 5.224 -22.709 1.00 95.69 106 GLU A O 1
ATOM 889 N N . HIS A 1 107 ? -4.229 4.826 -20.671 1.00 95.06 107 HIS A N 1
ATOM 890 C CA . HIS A 1 107 ? -2.854 5.196 -21.008 1.00 95.06 107 HIS A CA 1
ATOM 891 C C . HIS A 1 107 ? -1.923 3.985 -20.938 1.00 95.06 107 HIS A C 1
ATOM 893 O O . HIS A 1 107 ? -1.462 3.584 -19.867 1.00 95.06 107 HIS A O 1
ATOM 899 N N . MET A 1 108 ? -1.556 3.458 -22.108 1.00 92.81 108 MET A N 1
ATOM 900 C CA . MET A 1 108 ? -0.664 2.300 -22.238 1.00 92.81 108 MET A CA 1
ATOM 901 C C . MET A 1 108 ? 0.653 2.414 -21.436 1.00 92.81 108 MET A C 1
ATOM 903 O O . MET A 1 108 ? 1.034 1.425 -20.808 1.00 92.81 108 MET A O 1
ATOM 907 N N . PRO A 1 109 ? 1.336 3.580 -21.354 1.00 95.00 109 PRO A N 1
ATOM 908 C CA . PRO A 1 109 ? 2.542 3.708 -20.530 1.00 95.00 109 PRO A CA 1
ATOM 909 C C . PRO A 1 109 ? 2.295 3.459 -19.036 1.00 95.00 109 PRO A C 1
ATOM 911 O O . PRO A 1 109 ? 3.123 2.838 -18.371 1.00 95.00 109 PRO A O 1
ATOM 914 N N . LEU A 1 110 ? 1.146 3.894 -18.505 1.00 91.81 110 LEU A N 1
ATOM 915 C CA . LEU A 1 110 ? 0.777 3.667 -17.106 1.00 91.81 110 LEU A CA 1
ATOM 916 C C . LEU A 1 110 ? 0.452 2.194 -16.847 1.00 91.81 110 LEU A C 1
ATOM 918 O O . LEU A 1 110 ? 0.807 1.667 -15.794 1.00 91.81 110 LEU A O 1
ATOM 922 N N . MET A 1 111 ? -0.156 1.507 -17.816 1.00 92.88 111 MET A N 1
ATOM 923 C CA . MET A 1 111 ? -0.362 0.060 -17.744 1.00 92.88 111 MET A CA 1
ATOM 924 C C . MET A 1 111 ? 0.969 -0.699 -17.689 1.00 92.88 111 MET A C 1
ATOM 926 O O . MET A 1 111 ? 1.140 -1.583 -16.851 1.00 92.88 111 MET A O 1
ATOM 930 N N . VAL A 1 112 ? 1.932 -0.336 -18.543 1.00 95.62 112 VAL A N 1
ATOM 931 C CA . VAL A 1 112 ? 3.269 -0.952 -18.545 1.00 95.62 112 VAL A CA 1
ATOM 932 C C . VAL A 1 112 ? 3.978 -0.708 -17.214 1.00 95.62 112 VAL A C 1
ATOM 934 O O . VAL A 1 112 ? 4.514 -1.650 -16.635 1.00 95.62 112 VAL A O 1
ATOM 937 N N . LEU A 1 113 ? 3.924 0.521 -16.686 1.00 93.88 113 LEU A N 1
ATOM 938 C CA . LEU A 1 113 ? 4.472 0.853 -15.368 1.00 93.88 113 LEU A CA 1
ATOM 939 C C . LEU A 1 113 ? 3.838 -0.006 -14.262 1.00 93.88 113 LEU A C 1
ATOM 941 O O . LEU A 1 113 ? 4.545 -0.538 -13.409 1.00 93.88 113 LEU A O 1
ATOM 945 N N . ARG A 1 114 ? 2.511 -0.174 -14.298 1.00 94.12 114 ARG A N 1
ATOM 946 C CA . ARG A 1 114 ? 1.756 -0.987 -13.339 1.00 94.12 114 ARG A CA 1
ATOM 947 C C . ARG A 1 114 ? 2.220 -2.442 -13.361 1.00 94.12 114 ARG A C 1
ATOM 949 O O . ARG A 1 114 ? 2.542 -2.994 -12.313 1.00 94.12 114 ARG A O 1
ATOM 956 N N . LEU A 1 115 ? 2.309 -3.046 -14.547 1.00 95.50 115 LEU A N 1
ATOM 957 C CA . LEU A 1 115 ? 2.773 -4.427 -14.717 1.00 95.50 115 LEU A CA 1
ATOM 958 C C . LEU A 1 115 ? 4.236 -4.597 -14.289 1.00 95.50 115 LEU A C 1
ATOM 960 O O . LEU A 1 115 ? 4.561 -5.567 -13.606 1.00 95.50 115 LEU A O 1
ATOM 964 N N . ALA A 1 116 ? 5.099 -3.634 -14.625 1.00 95.44 116 ALA A N 1
ATOM 965 C CA . ALA A 1 116 ? 6.487 -3.620 -14.176 1.00 95.44 116 ALA A CA 1
ATOM 966 C C . ALA A 1 116 ? 6.583 -3.548 -12.644 1.00 95.44 116 ALA A C 1
ATOM 968 O O . ALA A 1 116 ? 7.365 -4.286 -12.049 1.00 95.44 116 ALA A O 1
ATOM 969 N N . GLY A 1 117 ? 5.745 -2.730 -11.999 1.00 95.06 117 GLY A N 1
ATOM 970 C CA . GLY A 1 117 ? 5.619 -2.676 -10.542 1.00 95.06 117 GLY A CA 1
ATOM 971 C C . GLY A 1 117 ? 5.231 -4.027 -9.935 1.00 95.06 117 GLY A C 1
ATOM 972 O O . GLY A 1 117 ? 5.863 -4.466 -8.980 1.00 95.06 117 GLY A O 1
ATOM 973 N N . GLY A 1 118 ? 4.266 -4.737 -10.529 1.00 95.06 118 GLY A N 1
ATOM 974 C CA . GLY A 1 118 ? 3.862 -6.074 -10.070 1.00 95.06 118 GLY A CA 1
ATOM 975 C C . GLY A 1 118 ? 4.968 -7.126 -10.220 1.00 95.06 118 GLY A C 1
ATOM 976 O O . GLY A 1 118 ? 5.235 -7.896 -9.292 1.00 95.06 1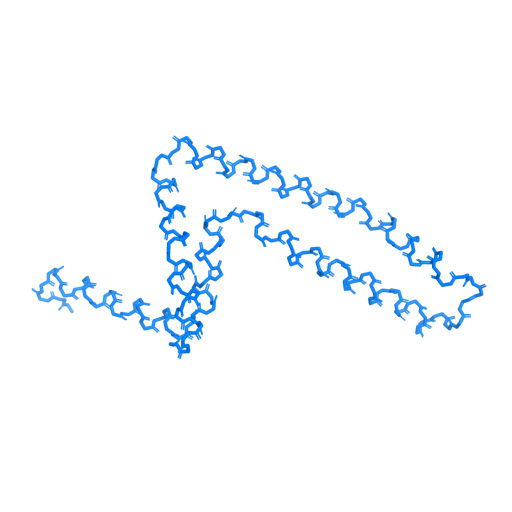18 GLY A O 1
ATOM 977 N N . ALA A 1 119 ? 5.668 -7.124 -11.357 1.00 96.81 119 ALA A N 1
ATOM 978 C CA . ALA A 1 119 ? 6.804 -8.013 -11.592 1.00 96.81 119 ALA A CA 1
ATOM 979 C C . ALA A 1 119 ? 7.950 -7.740 -10.601 1.00 96.81 119 ALA A C 1
ATOM 981 O O . ALA A 1 119 ? 8.445 -8.666 -9.958 1.00 96.81 119 ALA A O 1
ATOM 982 N N . LEU A 1 120 ? 8.322 -6.468 -10.414 1.00 95.00 120 LEU A N 1
ATOM 983 C CA . LEU A 1 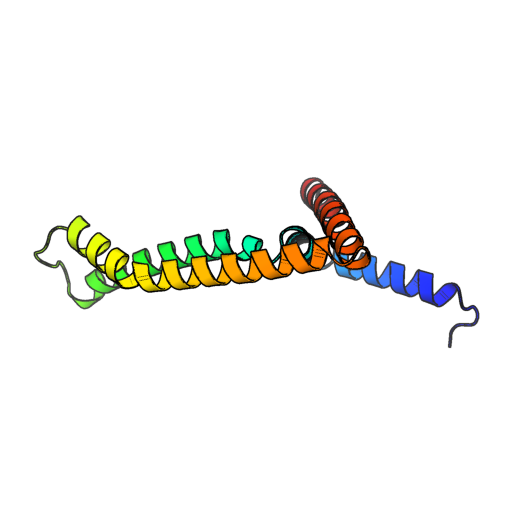120 ? 9.339 -6.059 -9.443 1.00 95.00 120 LEU A CA 1
ATOM 984 C C . LEU A 1 120 ? 8.932 -6.406 -8.010 1.00 95.00 120 LEU A C 1
ATOM 986 O O . LEU A 1 120 ? 9.744 -6.949 -7.269 1.00 95.00 120 LEU A O 1
ATOM 990 N N . GLY A 1 121 ? 7.679 -6.156 -7.623 1.00 94.75 121 GLY A N 1
ATOM 991 C CA . GLY A 1 121 ? 7.160 -6.509 -6.300 1.00 94.75 121 GLY A CA 1
ATOM 992 C C . GLY A 1 121 ? 7.272 -8.006 -6.013 1.00 94.75 121 GLY A C 1
ATOM 993 O O . GLY A 1 121 ? 7.658 -8.391 -4.910 1.00 94.75 121 GLY A O 1
ATOM 994 N N . THR A 1 122 ? 7.031 -8.844 -7.025 1.00 95.31 122 THR A N 1
ATOM 995 C CA . THR A 1 122 ? 7.179 -10.306 -6.940 1.00 95.31 122 THR A CA 1
ATOM 996 C C . THR A 1 122 ? 8.645 -10.729 -6.818 1.00 95.31 122 THR A C 1
ATOM 998 O O . THR A 1 122 ? 8.974 -11.565 -5.978 1.00 95.31 122 THR A O 1
ATOM 1001 N N . ILE A 1 123 ? 9.547 -10.124 -7.599 1.00 94.94 123 ILE A N 1
ATOM 1002 C CA . ILE A 1 123 ? 10.996 -10.371 -7.496 1.00 94.94 123 ILE A CA 1
ATOM 1003 C C . ILE A 1 123 ? 11.506 -9.986 -6.102 1.00 94.94 123 ILE A C 1
ATOM 1005 O O . ILE A 1 123 ? 12.236 -10.751 -5.477 1.00 94.94 123 ILE A O 1
ATOM 1009 N N . LEU A 1 124 ? 11.085 -8.826 -5.591 1.00 94.38 124 LEU A N 1
ATOM 1010 C CA . LEU A 1 124 ? 11.443 -8.361 -4.252 1.00 94.38 124 LEU A CA 1
ATOM 1011 C C . LEU A 1 124 ? 10.854 -9.258 -3.160 1.00 94.38 124 LEU A C 1
ATOM 1013 O O . LEU A 1 124 ? 11.521 -9.503 -2.163 1.00 94.38 124 LEU A O 1
ATOM 1017 N N . LEU A 1 125 ? 9.642 -9.794 -3.347 1.00 95.00 125 LEU A N 1
ATOM 1018 C CA . LEU A 1 125 ? 9.066 -10.768 -2.417 1.00 95.00 125 LEU A CA 1
ATOM 1019 C C . LEU A 1 125 ? 9.929 -12.025 -2.327 1.00 95.00 125 LEU A C 1
ATOM 1021 O O . LEU A 1 125 ? 10.229 -12.497 -1.234 1.00 95.00 125 LEU A O 1
ATOM 1025 N N . TYR A 1 126 ? 10.331 -12.551 -3.485 1.00 95.56 126 TYR A N 1
ATOM 1026 C CA . TYR A 1 126 ? 11.197 -13.719 -3.556 1.00 95.56 126 TYR A CA 1
ATOM 1027 C C . TYR A 1 126 ? 12.550 -13.444 -2.895 1.00 95.56 126 TYR A C 1
ATOM 1029 O O . TYR A 1 126 ? 13.019 -14.259 -2.110 1.00 95.56 126 TYR A O 1
ATOM 1037 N N . ALA A 1 127 ? 13.139 -12.276 -3.150 1.00 92.19 127 ALA A N 1
ATOM 1038 C CA . ALA A 1 127 ? 14.364 -11.828 -2.500 1.00 92.19 127 ALA A CA 1
ATOM 1039 C C . ALA A 1 127 ? 14.248 -11.773 -0.968 1.00 92.19 127 ALA A C 1
ATOM 1041 O O . ALA A 1 127 ? 15.097 -12.328 -0.275 1.00 92.19 127 ALA A O 1
ATOM 1042 N N . ILE A 1 128 ? 13.176 -11.170 -0.442 1.00 93.69 128 ILE A N 1
ATOM 1043 C CA . ILE A 1 128 ? 12.895 -11.140 1.001 1.00 93.69 128 ILE A CA 1
ATOM 1044 C C . ILE A 1 128 ? 12.775 -12.569 1.547 1.00 93.69 128 ILE A C 1
ATOM 1046 O O . ILE A 1 128 ? 13.325 -12.873 2.602 1.00 93.69 128 ILE A O 1
ATOM 1050 N N . TRP A 1 129 ? 12.094 -13.462 0.820 1.00 94.69 129 TRP A N 1
ATOM 1051 C CA . TRP A 1 129 ? 11.905 -14.857 1.223 1.00 94.69 129 TRP A CA 1
ATOM 1052 C C . TRP A 1 129 ? 13.222 -15.634 1.351 1.00 94.69 129 TRP A C 1
ATOM 1054 O O . TRP A 1 129 ? 13.387 -16.412 2.288 1.00 94.69 129 TRP A O 1
ATOM 1064 N N . ILE A 1 130 ? 14.171 -15.418 0.436 1.00 95.12 130 ILE A N 1
ATOM 1065 C CA . ILE A 1 130 ? 15.491 -16.069 0.478 1.00 95.12 130 ILE A CA 1
ATOM 1066 C C . ILE A 1 130 ? 16.504 -15.348 1.384 1.00 95.12 130 ILE A C 1
ATOM 1068 O O . ILE A 1 130 ? 17.642 -15.800 1.491 1.00 95.12 130 ILE A O 1
ATOM 1072 N N . GLY A 1 131 ? 16.108 -14.248 2.035 1.00 86.62 131 GLY A N 1
ATOM 1073 C CA . GLY A 1 131 ? 16.967 -13.466 2.926 1.00 86.62 131 GLY A CA 1
ATOM 1074 C C . GLY A 1 131 ? 18.040 -12.650 2.202 1.00 86.62 131 GLY A C 1
ATOM 1075 O O . GLY A 1 131 ? 19.122 -12.468 2.760 1.00 86.62 131 GLY A O 1
ATOM 1076 N N . TRP A 1 132 ? 17.761 -12.215 0.967 1.00 78.69 132 TRP A N 1
ATOM 1077 C CA . TRP A 1 132 ? 18.655 -11.340 0.206 1.00 78.69 132 TRP A CA 1
ATOM 1078 C C . TRP A 1 132 ? 18.766 -9.955 0.837 1.00 78.69 132 TRP A C 1
ATOM 1080 O O . TRP A 1 132 ? 17.715 -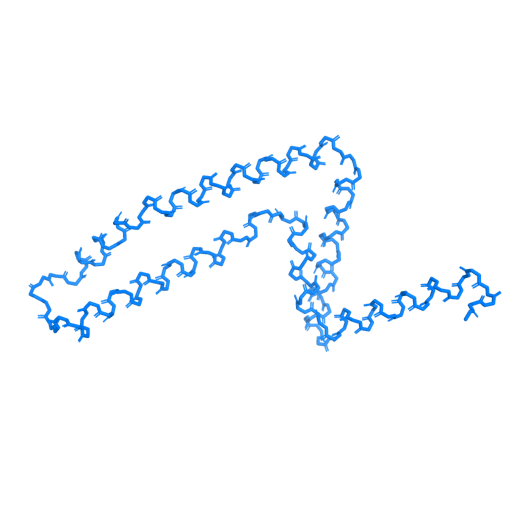9.342 1.133 1.00 78.69 132 TRP A O 1
#

Secondary structure (DSSP, 8-state):
--SSTTHHHHHHHHHHHHHHHHTHHHHHHHHHHHHHGGGGGHHHHHHHHHHHHHHHHHHHHHHH-S-SS-HHHHHHHHHHHHHHHHHHHHHHHHHHHHHHHHHHHH-HHHHHHHHHHHHHHHHHHHHHHTT-

=== Feature glossary ===
A reading guide for the features in this record.

Start from the sequence.

  · Sequence gives the chain of amino acids in standard one-letter code (A=alanine, C=cysteine, …, Y=tyrosine), read N→C. It is the only feature that is directly encoded by the gene; all structural features are derived from the folded form of this sequence.

Fold it, and you get atomic coordinates and the backbone conformation that goes with them.

  · The mmCIF table is the protein's shape written out atom by atom. For each backbone N, Cα, C, and carbonyl O, it records an (x, y, z) coordinate triple in Å plus the residue type, chain letter, and residue number.

  · Backbone dihedral angles. Every residue except chain termini has a φ (preceding-C → N → Cα → C) and a ψ (N → Cα → C → next-N). They are reported in degrees following the IUPAC sign convention. Secondary structure is essentially a statement about which (φ, ψ) basin each residue occupies.

  · DSSP 8-state secondary structure assigns each residue one of H (α-helix), G (3₁₀-helix), I (π-helix), E (extended β-strand), B (isolated β-bridge), T (hydrogen-bonded turn), S (bend), or '-' (coil). The assignment is computed from backbone hydrogen-bond geometry via the Kabsch–Sander algorithm.

  · P-SEA three-state annotation labels each residue as helix, strand, or coil based purely on the geometry of the Cα trace. It serves as a fallback when the full backbone (and thus DSSP) is unavailable.

Summarize the fold with a handful of shape descriptors and a per-residue structural alphabet.

  · Radius of gyration (Rg) is the root-mean-square distance of Cα atoms from their centroid — a single number for overall size and compactness. A globular domain of N residues has Rg ≈ 2.2·N^0.38 Å; an extended or disordered chain has a much larger Rg. The Cα contact count is the number of residue pairs whose Cα atoms are within 8 Å and are more than four positions apart in sequence — a standard proxy for tertiary packing density. The bounding box is the smallest axis-aligned box enclosing all Cα atoms.

  · Foldseek's 3Di representation compresses backbone geometry into a per-residue letter drawn from a learned twenty-state alphabet. It captures the tertiary interaction pattern around each residue — which residues are packed against it in space, regardless of where they are in sequence.

  · Accessible surface area quantifies burial. A residue with SASA near zero is packed into the hydrophobic core; one with SASA >100 Å² sits on the surface. Computed here via the Shrake–Rupley numerical algorithm with a 1.4 Å probe.

Ask how reliable the model is.

  · For AlphaFold models, the B-factor field carries pLDDT — the model's own estimate of local accuracy on a 0–100 scale. Regions with pLDDT<50 should be treated as essentially unmodeled; they often correspond to intrinsically disordered segments.

  · For experimental (PDB) structures, the B-factor (temperature factor) quantifies the positional spread of each atom in the crystal — a combination of thermal vibration and static disorder — in units of Å². High B-factors mark flexible loops or poorly resolved regions; low B-factors mark the rigid, well-ordered core.

  · PAE(i, j) answers: if I align the predicted and true structures on residue i, how far off (in Å) do I expect residue j to be? A block-diagonal PAE matrix with low values on the blocks and high values off-diagonal is the signature of a multi-domain protein with confidently predicted domains but uncertain inter-domain orientation.

Place it in context: what it resembles, what it is annotated as, and how it looks.

  · Structural nearest neighbors (via Foldseek easy-search vs the PDB). Reported per hit: target PDB id, E-value, and alignment TM-score. A TM-score above ~0.5 is the conventional threshold for 'same fold'.

  · Functional annotations link the protein to curated databases. InterPro entries identify conserved domains and families by matching the sequence against member-database signatures (Pfam, PROSITE, CDD, …). Gene Ontology (GO) terms describe molecular function, biological process, and cellular component in a controlled vocabulary. CATH places the structure in a hierarchical fold classification (Class/Architecture/Topology/Homologous-superfamily). The organism is the source species.

  · Plot images: a contact map (which residues are close in 3D, as an N×N binary image), a Ramachandran scatter (backbone torsion angles, revealing secondary-structure composition at a glance), and — for AlphaFold structures — a PAE heatmap (pairwise prediction confidence).

  · Structure images are PyMOL renders from six orthogonal camera directions. Cartoon representation draws helices as coils and strands as arrows; sticks shows the backbone as bonds; surface shows the solvent-excluded envelope. Rainbow coloring maps sequence position to hue (blue→red, N→C); chain coloring assigns a distinct color per polypeptide.